Protein AF-A0A956L2P6-F1 (afdb_monomer_lite)

pLDDT: mean 90.48, std 7.28, range [53.97, 98.38]

Secondary structure (DSSP, 8-state):
-EEE--BHHHHHHHHHHT-GGGTT-S--EEE-SSS--BGGG-EEE-GGG-EEESS-----TT-HHHHHHHHHHHHHHT--TTT-S--SHHHH-----EEEEEEEPTTS-EEEEEEEPPPPSS-TTPPPTTSS--HHHHHHHHHHHHHHHHHHHH-

Structure (mmCIF, N/CA/C/O backbone):
data_AF-A0A956L2P6-F1
#
_entry.id   AF-A0A956L2P6-F1
#
loop_
_atom_site.group_PDB
_atom_site.id
_atom_site.type_symbol
_atom_site.label_atom_id
_atom_site.label_alt_id
_atom_site.label_comp_id
_atom_site.label_asym_id
_atom_site.label_entity_id
_atom_site.label_seq_id
_atom_site.pdbx_PDB_ins_code
_atom_site.Cartn_x
_atom_site.Cartn_y
_atom_site.Cartn_z
_atom_site.occupancy
_atom_site.B_iso_or_equiv
_atom_site.auth_seq_id
_atom_site.auth_comp_id
_atom_site.auth_asym_id
_atom_site.auth_atom_id
_atom_site.pdbx_PDB_model_num
ATOM 1 N N . MET A 1 1 ? -20.386 10.335 10.217 1.00 92.81 1 MET A N 1
ATOM 2 C CA . MET A 1 1 ? -19.806 10.471 8.865 1.00 92.81 1 MET A CA 1
ATOM 3 C C . MET A 1 1 ? -20.115 9.220 8.065 1.00 92.81 1 MET A C 1
ATOM 5 O O . MET A 1 1 ? -19.887 8.124 8.558 1.00 92.81 1 MET A O 1
ATOM 9 N N . ALA A 1 2 ? -20.635 9.386 6.850 1.00 97.88 2 ALA A N 1
ATOM 10 C CA . ALA A 1 2 ? -20.902 8.282 5.933 1.00 97.88 2 ALA A CA 1
ATOM 11 C C . ALA A 1 2 ? -19.807 8.220 4.858 1.00 97.88 2 ALA A C 1
ATOM 13 O O . ALA A 1 2 ? -19.556 9.216 4.182 1.00 97.88 2 ALA A O 1
ATOM 14 N N . ILE A 1 3 ? -19.175 7.058 4.698 1.00 98.38 3 ILE A N 1
ATOM 15 C CA . ILE A 1 3 ? -18.174 6.774 3.661 1.00 98.38 3 ILE A CA 1
ATOM 16 C C . ILE A 1 3 ? -18.789 5.772 2.687 1.00 98.38 3 ILE A C 1
ATOM 18 O O . ILE A 1 3 ? -19.240 4.709 3.106 1.00 98.38 3 ILE A O 1
ATOM 22 N N . ILE A 1 4 ? -18.820 6.093 1.394 1.00 97.81 4 ILE A N 1
ATOM 23 C CA . ILE A 1 4 ? -19.395 5.223 0.361 1.00 97.81 4 ILE A CA 1
ATOM 24 C C . ILE A 1 4 ? -18.252 4.535 -0.388 1.00 97.81 4 ILE A C 1
ATOM 26 O O . ILE A 1 4 ? -17.536 5.162 -1.165 1.00 97.81 4 ILE A O 1
ATOM 30 N N . GLY A 1 5 ? -18.098 3.235 -0.148 1.00 97.62 5 GLY A N 1
ATOM 31 C CA . GLY A 1 5 ? -17.052 2.384 -0.704 1.00 97.62 5 GLY A CA 1
ATOM 32 C C . GLY A 1 5 ? -15.966 2.034 0.314 1.00 97.62 5 GLY A C 1
ATOM 33 O O . GLY A 1 5 ? -15.318 2.897 0.893 1.00 97.62 5 GLY A O 1
ATOM 34 N N . GLY A 1 6 ? -15.720 0.738 0.480 1.00 97.31 6 GLY A N 1
ATOM 35 C CA . GLY A 1 6 ? -14.698 0.140 1.341 1.00 97.31 6 GLY A CA 1
ATOM 36 C C . GLY A 1 6 ? -13.419 -0.243 0.595 1.00 97.31 6 GLY A C 1
ATOM 37 O O . GLY A 1 6 ? -12.805 -1.261 0.902 1.00 97.31 6 GLY A O 1
ATOM 38 N N . GLY A 1 7 ? -13.046 0.522 -0.434 1.00 95.94 7 GLY A N 1
ATOM 39 C CA . GLY A 1 7 ? -11.732 0.414 -1.076 1.00 95.94 7 GLY A CA 1
ATOM 40 C C . GLY A 1 7 ? -10.642 1.135 -0.279 1.00 95.94 7 GLY A C 1
ATOM 41 O O . GLY A 1 7 ? -10.941 1.769 0.730 1.00 95.94 7 GLY A O 1
ATOM 42 N N . ALA A 1 8 ? -9.396 1.096 -0.764 1.00 95.06 8 ALA A N 1
ATOM 43 C CA . ALA A 1 8 ? -8.245 1.709 -0.088 1.00 95.06 8 ALA A CA 1
ATOM 44 C C . ALA A 1 8 ? -8.511 3.155 0.370 1.00 95.06 8 ALA A C 1
ATOM 46 O O . ALA A 1 8 ? -8.330 3.461 1.539 1.00 95.06 8 ALA A O 1
ATOM 47 N N . ALA A 1 9 ? -9.046 4.014 -0.506 1.00 96.56 9 ALA A N 1
ATOM 48 C CA . ALA A 1 9 ? -9.358 5.399 -0.149 1.00 96.56 9 ALA A CA 1
ATOM 49 C C . ALA A 1 9 ? -10.379 5.511 1.001 1.00 96.56 9 ALA A C 1
ATOM 51 O O . ALA A 1 9 ? -10.142 6.231 1.965 1.00 96.56 9 ALA A O 1
ATOM 52 N N . GLY A 1 10 ? -11.493 4.776 0.921 1.00 97.62 10 GLY A N 1
ATOM 53 C CA . GLY A 1 10 ? -12.541 4.823 1.942 1.00 97.62 10 GLY A CA 1
ATOM 54 C C . GLY A 1 10 ? -12.087 4.251 3.284 1.00 97.62 10 GLY A C 1
ATOM 55 O O . GLY A 1 10 ? -12.402 4.817 4.327 1.00 97.62 10 GLY A O 1
ATOM 56 N N . LEU A 1 11 ? -11.297 3.175 3.267 1.00 97.44 11 LEU A N 1
ATOM 57 C CA . LEU A 1 11 ? -10.740 2.585 4.484 1.00 97.44 11 LEU A CA 1
ATOM 58 C C . LEU A 1 11 ? -9.643 3.450 5.104 1.00 97.44 11 LEU A C 1
ATOM 60 O O . LEU A 1 11 ? -9.609 3.570 6.321 1.00 97.44 11 LEU A O 1
ATOM 64 N N . THR A 1 12 ? -8.808 4.110 4.299 1.00 97.75 12 THR A N 1
ATOM 65 C CA . THR A 1 12 ? -7.870 5.128 4.788 1.00 97.75 12 THR A CA 1
ATOM 66 C C . THR A 1 12 ? -8.618 6.269 5.474 1.00 97.75 12 THR A C 1
ATOM 68 O O . THR A 1 12 ? -8.261 6.653 6.581 1.00 97.75 12 THR A O 1
ATOM 71 N N . THR A 1 13 ? -9.693 6.789 4.869 1.00 98.12 13 THR A N 1
ATOM 72 C CA . THR A 1 13 ? -10.519 7.824 5.511 1.00 98.12 13 THR A CA 1
ATOM 73 C C . THR A 1 13 ? -11.146 7.328 6.810 1.00 98.12 13 THR A C 1
ATOM 75 O O . THR A 1 13 ? -11.132 8.058 7.797 1.00 98.12 13 THR A O 1
ATOM 78 N N . ALA A 1 14 ? -11.677 6.102 6.829 1.00 97.69 14 ALA A N 1
ATOM 79 C CA . ALA A 1 14 ? -12.238 5.521 8.042 1.00 97.69 14 ALA A CA 1
ATOM 80 C C . ALA A 1 14 ? -11.177 5.433 9.145 1.00 97.69 14 ALA A C 1
ATOM 82 O O . ALA A 1 14 ? -11.415 5.961 10.224 1.00 97.69 14 ALA A O 1
ATOM 83 N N . LEU A 1 15 ? -10.004 4.866 8.837 1.00 97.00 15 LEU A N 1
ATOM 84 C CA . LEU A 1 15 ? -8.884 4.719 9.766 1.00 97.00 15 LEU A CA 1
ATOM 85 C C . LEU A 1 15 ? -8.473 6.066 10.375 1.00 97.00 15 LEU A C 1
ATOM 87 O O . LEU A 1 15 ? -8.397 6.181 11.595 1.00 97.00 15 LEU A O 1
ATOM 91 N N . GLU A 1 16 ? -8.279 7.092 9.539 1.00 97.44 16 GLU A N 1
ATOM 92 C CA . GLU A 1 16 ? -7.878 8.429 9.992 1.00 97.44 16 GLU A CA 1
ATOM 93 C C . GLU A 1 16 ? -8.946 9.114 10.858 1.00 97.44 16 GLU A C 1
ATOM 95 O O . GLU A 1 16 ? -8.621 9.762 11.848 1.00 97.44 16 GLU A O 1
ATOM 100 N N . LEU A 1 17 ? -10.233 8.949 10.539 1.00 97.81 17 LEU A N 1
ATOM 101 C CA . LEU A 1 17 ? -11.326 9.521 11.335 1.00 97.81 17 LEU A CA 1
ATOM 102 C C . LEU A 1 17 ? -11.574 8.774 12.650 1.00 97.81 17 LEU A C 1
ATOM 104 O O . LEU A 1 17 ? -12.198 9.330 13.555 1.00 97.81 17 LEU A O 1
ATOM 108 N N . THR A 1 18 ? -11.099 7.532 12.759 1.00 96.75 18 THR A N 1
ATOM 109 C CA . THR A 1 18 ? -11.211 6.708 13.970 1.00 96.75 18 THR A CA 1
ATOM 110 C C . THR A 1 18 ? -9.954 6.722 14.836 1.00 96.75 18 THR A C 1
ATOM 112 O O . THR A 1 18 ? -9.891 5.982 15.816 1.00 96.75 18 THR A O 1
ATOM 115 N N . ARG A 1 19 ? -8.960 7.556 14.510 1.00 96.69 19 ARG A N 1
ATOM 116 C CA . ARG A 1 19 ? -7.717 7.680 15.281 1.00 96.69 19 ARG A CA 1
ATOM 117 C C . ARG A 1 19 ? -8.004 7.988 16.765 1.00 96.69 19 ARG A C 1
ATOM 119 O O . ARG A 1 19 ? -8.835 8.863 17.044 1.00 96.69 19 ARG A O 1
ATOM 126 N N . PRO A 1 20 ? -7.334 7.323 17.730 1.00 94.94 20 PRO A N 1
ATOM 127 C CA . PRO A 1 20 ? -7.567 7.535 19.163 1.00 94.94 20 PRO A CA 1
ATOM 128 C C . PRO A 1 20 ? -7.440 9.000 19.609 1.00 94.94 20 PRO A C 1
ATOM 130 O O . PRO A 1 20 ? -8.160 9.447 20.505 1.00 94.94 20 PRO A O 1
ATOM 133 N N . GLU A 1 21 ? -6.575 9.775 18.951 1.00 96.38 21 GLU A N 1
ATOM 134 C CA . GLU A 1 21 ? -6.342 11.203 19.197 1.00 96.38 21 GLU A CA 1
ATOM 135 C C . GLU A 1 21 ? -7.608 12.045 18.995 1.00 96.38 21 GLU A C 1
ATOM 137 O O . GLU A 1 21 ? -7.779 13.074 19.653 1.00 96.38 21 GLU A O 1
ATOM 142 N N . LEU A 1 22 ? -8.519 11.589 18.129 1.00 96.88 22 LEU A N 1
ATOM 143 C CA . LEU A 1 22 ? -9.803 12.233 17.860 1.00 96.88 22 LEU A CA 1
ATOM 144 C C . LEU A 1 22 ? -10.861 11.907 18.919 1.00 96.88 22 LEU A C 1
ATOM 146 O O . LEU A 1 22 ? -11.938 12.494 18.896 1.00 96.88 22 LEU A O 1
ATOM 150 N N . ARG A 1 23 ? -10.580 10.995 19.863 1.00 96.19 23 ARG A N 1
ATOM 151 C CA . ARG A 1 23 ? -11.436 10.679 21.024 1.00 96.19 23 ARG A CA 1
ATOM 152 C C . ARG A 1 23 ? -12.900 10.401 20.659 1.00 96.19 23 ARG A C 1
ATOM 154 O O . ARG A 1 23 ? -13.811 10.839 21.358 1.00 96.19 23 ARG A O 1
ATOM 161 N N . GLY A 1 24 ? -13.127 9.703 19.546 1.00 95.12 24 GLY A N 1
ATOM 162 C CA . GLY A 1 24 ? -14.477 9.382 19.074 1.00 95.12 24 GLY A CA 1
ATOM 163 C C . GLY A 1 24 ? -15.288 10.596 18.607 1.00 95.12 24 GLY A C 1
ATOM 164 O O . GLY A 1 24 ? -16.513 10.539 18.613 1.00 95.12 24 GLY A O 1
ATOM 165 N N . GLN A 1 25 ? -14.634 11.690 18.194 1.00 97.56 25 GLN A N 1
ATOM 166 C CA . GLN A 1 25 ? -15.291 12.888 17.649 1.00 97.56 25 GLN A CA 1
ATOM 167 C C . GLN A 1 25 ? -16.222 12.575 16.467 1.00 97.56 25 GLN A C 1
ATOM 169 O O . GLN A 1 25 ? -17.199 13.291 16.239 1.00 97.56 25 GLN A O 1
ATOM 174 N N . TYR A 1 26 ? -15.924 11.514 15.717 1.00 97.38 26 TYR A N 1
ATOM 175 C CA . TYR A 1 26 ? -16.702 11.084 14.568 1.00 97.38 26 TYR A CA 1
ATOM 176 C C . TYR A 1 26 ? -17.261 9.682 14.797 1.00 97.38 26 TYR A C 1
ATOM 178 O O . TYR A 1 26 ? -16.518 8.723 14.982 1.00 97.38 26 TYR A O 1
ATOM 186 N N . GLU A 1 27 ? -18.579 9.543 14.690 1.00 97.75 27 GLU A N 1
ATOM 187 C CA . GLU A 1 27 ? -19.201 8.250 14.418 1.00 97.75 27 GLU A CA 1
ATOM 188 C C . GLU A 1 27 ? -19.010 7.939 12.927 1.00 97.75 27 GLU A C 1
ATOM 190 O O . GLU A 1 27 ? -19.450 8.718 12.077 1.00 97.75 27 GLU A O 1
ATOM 195 N N . VAL A 1 28 ? -18.316 6.854 12.582 1.00 98.06 28 VAL A N 1
ATOM 196 C CA . VAL A 1 28 ? -17.966 6.518 11.192 1.00 98.06 28 VAL A CA 1
ATOM 197 C C . VAL A 1 28 ? -18.751 5.295 10.729 1.00 98.06 28 VAL A C 1
ATOM 199 O O . VAL A 1 28 ? -18.709 4.242 11.357 1.00 98.06 28 VAL A O 1
ATOM 202 N N . THR A 1 29 ? -19.430 5.413 9.588 1.00 98.31 29 THR A N 1
ATOM 203 C CA . THR A 1 29 ? -20.126 4.298 8.932 1.00 98.31 29 THR A CA 1
ATOM 204 C C . THR A 1 29 ? -19.613 4.135 7.505 1.00 98.31 29 THR A C 1
ATOM 206 O O . THR A 1 29 ? -19.666 5.079 6.714 1.00 98.31 29 THR A O 1
ATOM 209 N N . VAL A 1 30 ? -19.142 2.932 7.161 1.00 98.00 30 VAL A N 1
ATOM 210 C CA . VAL A 1 30 ? -18.693 2.578 5.806 1.00 98.00 30 VAL A CA 1
ATOM 211 C C . VAL A 1 30 ? -19.775 1.763 5.103 1.00 98.00 30 VAL A C 1
ATOM 213 O O . VAL A 1 30 ? -20.118 0.663 5.528 1.00 98.00 30 VAL A O 1
ATOM 216 N N . TYR A 1 31 ? -20.284 2.288 3.994 1.00 97.81 31 TYR A N 1
ATOM 217 C CA . TYR A 1 31 ? -21.231 1.615 3.114 1.00 97.81 31 TYR A CA 1
ATOM 218 C C . TYR A 1 31 ? -20.467 0.934 1.980 1.00 97.81 31 TYR A C 1
ATOM 220 O O . TYR A 1 31 ? -19.971 1.595 1.069 1.00 97.81 31 TYR A O 1
ATOM 228 N N . GLN A 1 32 ? -20.364 -0.392 2.029 1.00 97.25 32 GLN A N 1
ATOM 229 C CA . GLN A 1 32 ? -19.737 -1.212 0.992 1.00 97.25 32 GLN A CA 1
ATOM 230 C C . GLN A 1 32 ? -20.810 -1.977 0.212 1.00 97.25 32 GLN A C 1
ATOM 232 O O . GLN A 1 32 ? -21.723 -2.553 0.798 1.00 97.25 32 GLN A O 1
ATOM 237 N N . LEU A 1 33 ? -20.675 -2.026 -1.116 1.00 94.62 33 LEU A N 1
ATOM 238 C CA . LEU A 1 33 ? -21.492 -2.919 -1.930 1.00 94.62 33 LEU A CA 1
ATOM 239 C C . LEU A 1 33 ? -20.975 -4.359 -1.790 1.00 94.62 33 LEU A C 1
ATOM 241 O O . LEU A 1 33 ? -19.831 -4.655 -2.140 1.00 94.62 33 LEU A O 1
ATOM 245 N N . GLY A 1 34 ? -21.830 -5.256 -1.306 1.00 92.06 34 GLY A N 1
ATOM 246 C CA . GLY A 1 34 ? -21.470 -6.650 -1.059 1.00 92.06 34 GLY A CA 1
ATOM 247 C C . GLY A 1 34 ? -20.714 -6.853 0.257 1.00 92.06 34 GLY A C 1
ATOM 248 O O . GLY A 1 34 ? -20.586 -5.954 1.079 1.00 92.06 34 GLY A O 1
ATOM 249 N N . TRP A 1 35 ? -20.236 -8.076 0.466 1.00 92.56 35 TRP A N 1
ATOM 250 C CA . TRP A 1 35 ? -19.725 -8.530 1.764 1.00 92.56 35 TRP A CA 1
ATOM 251 C C . TRP A 1 35 ? -18.214 -8.330 1.961 1.00 92.56 35 TRP A C 1
ATOM 253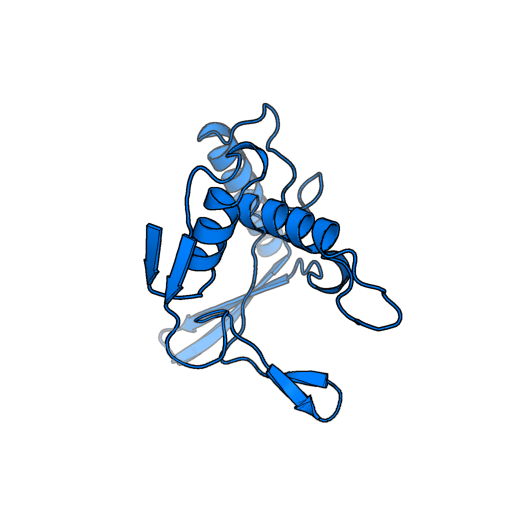 O O . TRP A 1 35 ? -17.709 -8.542 3.060 1.00 92.56 35 TRP A O 1
ATOM 263 N N . ARG A 1 36 ? -17.473 -7.959 0.908 1.00 92.56 36 ARG A N 1
ATOM 264 C CA . ARG A 1 36 ? -16.004 -7.909 0.910 1.00 92.56 36 ARG A CA 1
ATOM 265 C C . ARG A 1 36 ? -15.492 -6.477 0.740 1.00 92.56 36 ARG A C 1
ATOM 267 O O . ARG A 1 36 ? -15.908 -5.768 -0.174 1.00 92.56 36 ARG A O 1
ATOM 274 N N . LEU A 1 37 ? -14.560 -6.086 1.607 1.00 95.69 37 LEU A N 1
ATOM 275 C CA . LEU A 1 37 ? -13.797 -4.836 1.526 1.00 95.69 37 LEU A CA 1
ATOM 276 C C . LEU A 1 37 ? -12.584 -4.972 0.585 1.00 95.69 37 LEU A C 1
ATOM 278 O O . LEU A 1 37 ? -12.227 -6.069 0.163 1.00 95.69 37 LEU A O 1
ATOM 282 N N . GLY A 1 38 ? -11.928 -3.856 0.270 1.00 93.31 38 GLY A N 1
ATOM 283 C CA . GLY A 1 38 ? -10.690 -3.799 -0.520 1.00 93.31 38 GLY A CA 1
ATOM 284 C C . GLY A 1 38 ? -10.853 -3.161 -1.901 1.00 93.31 38 GLY A C 1
ATOM 285 O O . GLY A 1 38 ? -9.879 -2.689 -2.489 1.00 93.31 38 GLY A O 1
ATOM 286 N N . GLY A 1 39 ? -12.085 -3.047 -2.411 1.00 93.12 39 GLY A N 1
ATOM 287 C CA . GLY A 1 39 ? -12.352 -2.443 -3.720 1.00 93.12 39 GLY A CA 1
ATOM 288 C C . GLY A 1 39 ? -11.571 -3.146 -4.836 1.00 93.12 39 GLY A C 1
ATOM 289 O O . GLY A 1 39 ? -11.611 -4.367 -4.940 1.00 93.12 39 GLY A O 1
ATOM 290 N N . LYS A 1 40 ? -10.835 -2.385 -5.659 1.00 91.69 40 LYS A N 1
ATOM 291 C CA . LYS A 1 40 ? -10.013 -2.947 -6.751 1.00 91.69 40 LYS A CA 1
ATOM 292 C C . LYS A 1 40 ? -8.852 -3.822 -6.263 1.00 91.69 40 LYS A C 1
ATOM 294 O O . LYS A 1 40 ? -8.450 -4.715 -6.995 1.00 91.69 40 LYS A O 1
ATOM 299 N N . GLY A 1 41 ? -8.369 -3.595 -5.040 1.00 90.38 41 GLY A N 1
ATOM 300 C CA . GLY A 1 41 ? -7.299 -4.381 -4.419 1.00 90.38 41 GLY A CA 1
ATOM 301 C C . GLY A 1 41 ? -7.798 -5.578 -3.607 1.00 90.38 41 GLY A C 1
ATOM 302 O O . GLY A 1 41 ? -7.029 -6.158 -2.849 1.00 90.38 41 GLY A O 1
ATOM 303 N N . ALA A 1 42 ? -9.087 -5.923 -3.689 1.00 92.31 42 ALA A N 1
ATOM 304 C CA . ALA A 1 42 ? -9.613 -7.081 -2.980 1.00 92.31 42 ALA A CA 1
ATOM 305 C C . ALA A 1 42 ? -9.061 -8.380 -3.586 1.00 92.31 42 ALA A C 1
ATOM 307 O O . ALA A 1 42 ? -9.217 -8.635 -4.781 1.00 92.31 42 ALA A O 1
ATOM 308 N N . SER A 1 43 ? -8.487 -9.229 -2.736 1.00 90.88 43 SER A N 1
ATOM 309 C CA . SER A 1 43 ? -8.021 -10.568 -3.092 1.00 90.88 43 SER A CA 1
ATOM 310 C C . SER A 1 43 ? -8.720 -11.644 -2.254 1.00 90.88 43 SER A C 1
ATOM 312 O O . SER A 1 43 ? -9.323 -11.374 -1.211 1.00 90.88 43 SER A O 1
ATOM 314 N N . GLY A 1 44 ? -8.722 -12.872 -2.762 1.00 90.25 44 GLY A N 1
ATOM 315 C CA . GLY A 1 44 ? -9.167 -14.082 -2.078 1.00 90.25 44 GLY A CA 1
ATOM 316 C C . GLY A 1 44 ? -8.034 -15.097 -1.946 1.00 90.25 44 GLY A C 1
ATOM 317 O O . GLY A 1 44 ? -6.904 -14.844 -2.367 1.00 90.25 44 GLY A O 1
ATOM 318 N N . ARG A 1 45 ? -8.349 -16.258 -1.367 1.00 91.25 45 ARG A N 1
ATOM 319 C CA . ARG A 1 45 ? -7.451 -17.414 -1.329 1.00 91.25 45 ARG A CA 1
ATOM 320 C C . ARG A 1 45 ? -8.176 -18.655 -1.831 1.00 91.25 45 ARG A C 1
ATOM 322 O O . ARG A 1 45 ? -9.282 -18.937 -1.372 1.00 91.25 45 ARG A O 1
ATOM 329 N N . GLY A 1 46 ? -7.548 -19.350 -2.773 1.00 92.50 46 GLY A N 1
ATOM 330 C CA . GLY A 1 46 ? -8.010 -20.619 -3.326 1.00 92.50 46 GLY A CA 1
ATOM 331 C C . GLY A 1 46 ? -7.362 -21.825 -2.642 1.00 92.50 46 GLY A C 1
ATOM 332 O O . GLY A 1 46 ? -6.884 -21.750 -1.509 1.00 92.50 46 GLY A O 1
ATOM 333 N N . VAL A 1 47 ? -7.320 -22.956 -3.353 1.00 94.31 47 VAL A N 1
ATOM 334 C CA . VAL A 1 47 ? -6.650 -24.184 -2.889 1.00 94.31 47 VAL A CA 1
ATOM 335 C C . VAL A 1 47 ? -5.176 -23.898 -2.573 1.00 94.31 47 VAL A C 1
ATOM 337 O O . VAL A 1 47 ? -4.498 -23.210 -3.337 1.00 94.31 47 VAL A O 1
ATOM 340 N N . ALA A 1 48 ? -4.691 -24.445 -1.453 1.00 90.25 48 ALA A N 1
ATOM 341 C CA . ALA A 1 48 ? -3.323 -24.255 -0.956 1.00 90.25 48 ALA A CA 1
ATOM 342 C C . ALA A 1 48 ? -2.937 -22.777 -0.723 1.00 90.25 48 ALA A C 1
ATOM 344 O O . ALA A 1 48 ? -1.805 -22.379 -0.983 1.00 90.25 48 ALA A O 1
ATOM 345 N N . ASP A 1 49 ? -3.889 -21.955 -0.266 1.00 86.50 49 ASP A N 1
ATOM 346 C CA . ASP A 1 49 ? -3.707 -20.535 0.075 1.00 86.50 49 ASP A CA 1
ATOM 347 C C . ASP A 1 49 ? -3.238 -19.626 -1.070 1.00 86.50 49 ASP A C 1
ATOM 349 O O . ASP A 1 49 ? -2.825 -18.481 -0.833 1.00 86.50 49 ASP A O 1
ATOM 353 N N . ARG A 1 50 ? -3.353 -20.092 -2.321 1.00 89.62 50 ARG A N 1
ATOM 354 C CA . ARG A 1 50 ? -3.010 -19.305 -3.509 1.00 89.62 50 ARG A CA 1
ATOM 355 C C . ARG A 1 50 ? -3.836 -18.022 -3.547 1.00 89.62 50 ARG A C 1
ATOM 357 O O . ARG A 1 50 ? -5.062 -18.079 -3.496 1.00 89.62 50 ARG A O 1
ATOM 364 N N . ILE A 1 51 ? -3.161 -16.882 -3.683 1.00 89.31 51 ILE A N 1
ATOM 365 C CA . ILE A 1 51 ? -3.815 -15.577 -3.817 1.00 89.31 51 ILE A CA 1
ATOM 366 C C . ILE A 1 51 ? -4.582 -15.530 -5.142 1.00 89.31 51 ILE A C 1
ATOM 368 O O . ILE A 1 51 ? -4.039 -15.838 -6.204 1.00 89.31 51 ILE A O 1
ATOM 372 N N . GLU A 1 52 ? -5.848 -15.135 -5.062 1.00 92.50 52 GLU A N 1
ATOM 373 C CA . GLU A 1 52 ? -6.722 -14.907 -6.208 1.00 92.50 52 GLU A CA 1
ATOM 374 C C . GLU A 1 52 ? -7.082 -13.425 -6.261 1.00 92.50 52 GLU A C 1
ATOM 376 O O . GLU A 1 52 ? -7.797 -12.916 -5.397 1.00 92.50 52 GLU A O 1
ATOM 381 N N . GLU A 1 53 ? -6.574 -12.717 -7.263 1.00 90.62 53 GLU A N 1
ATOM 382 C CA . GLU A 1 53 ? -6.804 -11.286 -7.448 1.00 90.62 53 GLU A CA 1
ATOM 383 C C . GLU A 1 53 ? -7.220 -10.975 -8.888 1.00 90.62 53 GLU A C 1
ATOM 385 O O . GLU A 1 53 ? -6.941 -11.734 -9.815 1.00 90.62 53 GLU A O 1
ATOM 390 N N . HIS A 1 54 ? -7.920 -9.855 -9.075 1.00 87.19 54 HIS A N 1
ATOM 391 C CA . HIS A 1 54 ? -8.385 -9.427 -10.398 1.00 87.19 54 HIS A CA 1
ATOM 392 C C . HIS A 1 54 ? -7.239 -8.948 -11.305 1.00 87.19 54 HIS A C 1
ATOM 394 O O . HIS A 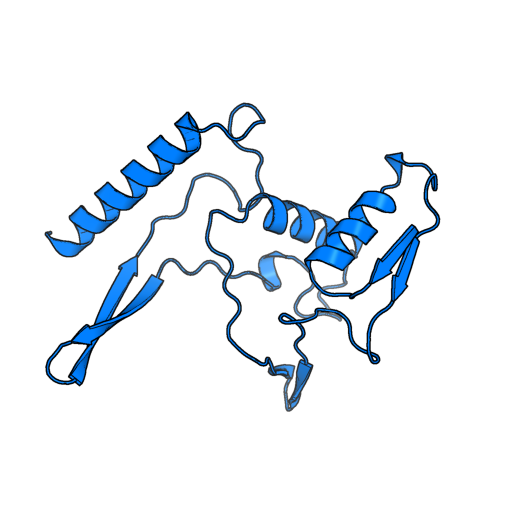1 54 ? -7.358 -8.964 -12.527 1.00 87.19 54 HIS A O 1
ATOM 400 N N . GLY A 1 55 ? -6.130 -8.515 -10.713 1.00 83.88 55 GLY A N 1
ATOM 401 C CA . GLY A 1 55 ? -4.955 -8.052 -11.428 1.00 83.88 55 GLY A CA 1
ATOM 402 C C . GLY A 1 55 ? -3.834 -7.712 -10.460 1.00 83.88 55 GLY A C 1
ATOM 403 O O . GLY A 1 55 ? -4.074 -7.538 -9.266 1.00 83.88 55 GLY A O 1
ATOM 404 N N . LEU A 1 56 ? -2.626 -7.610 -11.003 1.00 85.19 56 LEU A N 1
ATOM 405 C CA . LEU A 1 56 ? -1.416 -7.327 -10.247 1.00 85.19 56 LEU A CA 1
ATOM 406 C C . LEU A 1 56 ? -1.476 -5.927 -9.615 1.00 85.19 56 LEU A C 1
ATOM 408 O O . LEU A 1 56 ? -1.660 -4.932 -10.320 1.00 85.19 56 LEU A O 1
ATOM 412 N N . HIS A 1 57 ? -1.259 -5.844 -8.302 1.00 85.31 57 HIS A N 1
ATOM 413 C CA . HIS A 1 57 ? -1.112 -4.579 -7.581 1.00 85.31 57 HIS A CA 1
ATOM 414 C C . HIS A 1 57 ? 0.323 -4.427 -7.072 1.00 85.31 57 HIS A C 1
ATOM 416 O O . HIS A 1 57 ? 0.739 -5.117 -6.147 1.00 85.31 57 HIS A O 1
ATOM 422 N N . LEU A 1 58 ? 1.076 -3.499 -7.665 1.00 87.94 58 LEU A N 1
ATOM 423 C CA . LEU A 1 58 ? 2.452 -3.199 -7.267 1.00 87.94 58 LEU A CA 1
ATOM 424 C C . LEU A 1 58 ? 2.519 -1.872 -6.520 1.00 87.94 58 LEU A C 1
ATOM 426 O O . LEU A 1 58 ? 1.966 -0.866 -6.969 1.00 87.94 58 LEU A O 1
ATOM 430 N N . TRP A 1 59 ? 3.238 -1.858 -5.401 1.00 89.94 59 TRP A N 1
ATOM 431 C CA . TRP A 1 59 ? 3.593 -0.626 -4.706 1.00 89.94 59 TRP A CA 1
ATOM 432 C C . TRP A 1 59 ? 5.009 -0.235 -5.091 1.00 89.94 59 TRP A C 1
ATOM 434 O O . TRP A 1 59 ? 5.976 -0.913 -4.756 1.00 89.94 59 TRP A O 1
ATOM 444 N N . LEU A 1 60 ? 5.124 0.875 -5.810 1.00 86.88 60 LEU A N 1
ATOM 445 C CA . LEU A 1 60 ? 6.418 1.445 -6.158 1.00 86.88 60 LEU A CA 1
ATOM 446 C C . LEU A 1 60 ? 7.013 2.204 -4.962 1.00 86.88 60 LEU A C 1
ATOM 448 O O . LEU A 1 60 ? 6.307 2.629 -4.048 1.00 86.88 60 LEU A O 1
ATOM 452 N N . GLY A 1 61 ? 8.326 2.432 -4.984 1.00 81.12 61 GLY A N 1
ATOM 453 C CA . GLY A 1 61 ? 9.071 3.044 -3.873 1.00 81.12 61 GLY A CA 1
ATOM 454 C C . GLY A 1 61 ? 8.760 4.518 -3.562 1.00 81.12 61 GLY A C 1
ATOM 455 O O . GLY A 1 61 ? 9.577 5.173 -2.928 1.00 81.12 61 GLY A O 1
ATOM 456 N N . PHE A 1 62 ? 7.640 5.065 -4.042 1.00 81.94 62 PHE A N 1
ATOM 457 C CA . PHE A 1 62 ? 7.161 6.418 -3.734 1.00 81.94 62 PHE A CA 1
ATOM 458 C C . PHE A 1 62 ? 5.854 6.436 -2.921 1.00 81.9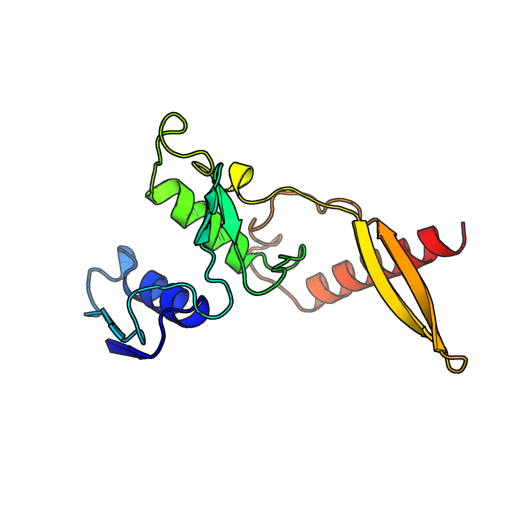4 62 PHE A C 1
ATOM 460 O O . PHE A 1 62 ? 5.371 7.512 -2.575 1.00 81.94 62 PHE A O 1
ATOM 467 N N . TYR A 1 63 ? 5.264 5.277 -2.608 1.00 89.81 63 TYR A N 1
ATOM 468 C CA . TYR A 1 63 ? 4.031 5.168 -1.816 1.00 89.81 63 TYR A CA 1
ATOM 469 C C . TYR A 1 63 ? 4.292 5.271 -0.301 1.00 89.81 63 TYR A C 1
ATOM 471 O O . TYR A 1 63 ? 3.715 4.518 0.481 1.00 89.81 63 TYR A O 1
ATOM 479 N N . ASP A 1 64 ? 5.151 6.204 0.126 1.00 88.94 64 ASP A N 1
ATOM 480 C CA . ASP A 1 64 ? 5.629 6.315 1.513 1.00 88.94 64 ASP A CA 1
ATOM 481 C C . ASP A 1 64 ? 4.460 6.346 2.522 1.00 88.94 64 ASP A C 1
ATOM 483 O O . ASP A 1 64 ? 4.410 5.535 3.441 1.00 88.94 64 ASP A O 1
ATOM 487 N N . ASN A 1 65 ? 3.434 7.171 2.287 1.00 91.06 65 ASN A N 1
ATOM 488 C CA . ASN A 1 65 ? 2.261 7.246 3.173 1.00 91.06 65 ASN A CA 1
ATOM 489 C C . ASN A 1 65 ? 1.498 5.916 3.290 1.00 91.06 65 ASN A C 1
ATOM 491 O O . ASN A 1 65 ? 0.985 5.584 4.356 1.00 91.06 65 ASN A O 1
ATOM 495 N N . ALA A 1 66 ? 1.403 5.157 2.196 1.00 93.88 66 ALA A N 1
ATOM 496 C CA . ALA A 1 66 ? 0.686 3.889 2.200 1.00 93.88 66 ALA A CA 1
ATOM 497 C C . ALA A 1 66 ? 1.487 2.821 2.959 1.00 93.88 66 ALA A C 1
ATOM 499 O O . ALA A 1 66 ? 0.913 2.064 3.737 1.00 93.88 66 ALA A O 1
ATOM 500 N N . PHE A 1 67 ? 2.814 2.790 2.788 1.00 94.69 67 PHE A N 1
ATOM 501 C CA . PHE A 1 67 ? 3.688 1.904 3.560 1.00 94.69 67 PHE A CA 1
ATOM 502 C C . PHE A 1 67 ? 3.672 2.241 5.050 1.00 94.69 67 PHE A C 1
ATOM 504 O O . PHE A 1 67 ? 3.550 1.325 5.859 1.00 94.69 67 PHE A O 1
ATOM 511 N N . ALA A 1 68 ? 3.727 3.527 5.411 1.00 94.06 68 ALA A N 1
ATOM 512 C CA . ALA A 1 68 ? 3.620 3.973 6.800 1.00 94.06 68 ALA A CA 1
ATOM 513 C C . ALA A 1 68 ? 2.310 3.482 7.436 1.00 94.06 68 ALA A C 1
ATOM 515 O O . ALA A 1 68 ? 2.332 2.789 8.450 1.00 94.06 68 ALA A O 1
ATOM 516 N N . MET A 1 69 ? 1.181 3.718 6.760 1.00 95.56 69 MET A N 1
ATOM 517 C CA . MET A 1 69 ? -0.131 3.245 7.201 1.00 95.56 69 MET A CA 1
ATOM 518 C C . MET A 1 69 ? -0.191 1.721 7.348 1.00 95.56 69 MET A C 1
ATOM 520 O O . MET A 1 69 ? -0.701 1.221 8.344 1.00 95.56 69 MET A O 1
ATOM 524 N N . MET A 1 70 ? 0.326 0.957 6.382 1.00 95.62 70 MET A N 1
ATOM 525 C CA . MET A 1 70 ? 0.302 -0.505 6.482 1.00 95.62 70 MET A CA 1
ATOM 526 C C . MET A 1 70 ? 1.163 -1.015 7.632 1.00 95.62 70 MET A C 1
ATOM 528 O O . MET A 1 70 ? 0.760 -1.967 8.293 1.00 95.62 70 MET A O 1
ATOM 532 N N . ARG A 1 71 ? 2.321 -0.395 7.892 1.00 95.50 71 ARG A N 1
ATOM 533 C CA . ARG A 1 71 ? 3.173 -0.734 9.041 1.00 95.50 71 ARG A CA 1
ATOM 534 C C . ARG A 1 71 ? 2.402 -0.571 10.348 1.00 95.50 71 ARG A C 1
ATOM 536 O O . ARG A 1 71 ? 2.358 -1.524 11.119 1.00 95.50 71 ARG A O 1
ATOM 543 N N . GLU A 1 72 ? 1.736 0.569 10.528 1.00 95.69 72 GLU A N 1
ATOM 544 C CA . GLU A 1 72 ? 0.885 0.840 11.695 1.00 95.69 72 GLU A CA 1
ATOM 545 C C . GLU A 1 72 ? -0.261 -0.175 11.814 1.00 95.69 72 GLU A C 1
ATOM 547 O O . GLU A 1 72 ? -0.457 -0.758 12.875 1.00 95.69 72 GLU A O 1
ATOM 552 N N . VAL A 1 73 ? -0.975 -0.456 10.717 1.00 96.06 73 VAL A N 1
ATOM 553 C CA . VAL A 1 73 ? -2.082 -1.428 10.710 1.00 96.06 73 VAL A CA 1
ATOM 554 C C . VAL A 1 73 ? -1.606 -2.828 11.105 1.00 96.06 73 VAL A C 1
ATOM 556 O O . VAL A 1 73 ? -2.269 -3.505 11.886 1.00 96.06 73 VAL A O 1
ATOM 559 N N . TYR A 1 74 ? -0.469 -3.293 10.579 1.00 96.94 74 TYR A N 1
ATOM 560 C CA . TYR A 1 74 ? 0.078 -4.604 10.945 1.00 96.94 74 TYR A CA 1
ATOM 561 C C . TYR A 1 74 ? 0.559 -4.652 12.400 1.00 96.94 74 TYR A C 1
ATOM 563 O O . TYR A 1 74 ? 0.377 -5.679 13.054 1.00 96.94 74 TYR A O 1
ATOM 571 N N . GLU A 1 75 ? 1.151 -3.564 12.897 1.00 95.75 75 GLU A N 1
ATOM 572 C CA . GLU A 1 75 ? 1.579 -3.440 14.292 1.00 95.75 75 GLU A CA 1
ATOM 573 C C . GLU A 1 75 ? 0.381 -3.483 15.249 1.00 95.75 75 GLU A C 1
ATOM 575 O O . GLU A 1 75 ? 0.373 -4.297 16.172 1.00 95.75 75 GLU A O 1
ATOM 580 N N . GLU A 1 76 ? -0.666 -2.697 14.982 1.00 96.06 76 GLU A N 1
ATOM 581 C CA . GLU A 1 76 ? -1.889 -2.666 15.792 1.00 96.06 76 GLU A CA 1
ATOM 582 C C . GLU A 1 76 ? -2.622 -4.016 15.790 1.00 96.06 76 GLU A C 1
ATOM 584 O O . GLU A 1 76 ? -3.123 -4.461 16.822 1.00 96.06 76 GLU A O 1
ATOM 589 N N . LEU A 1 77 ? -2.655 -4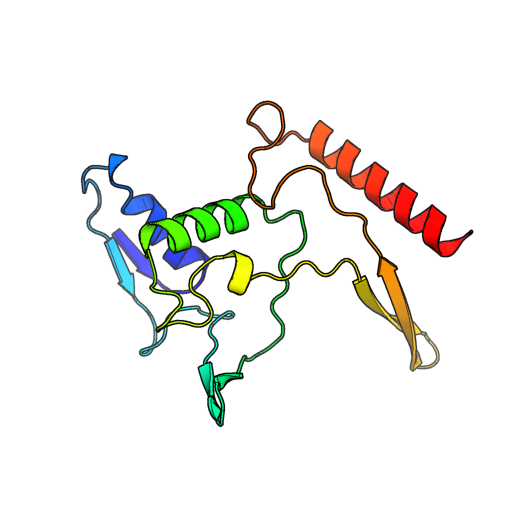.709 14.646 1.00 96.12 77 LEU A N 1
ATOM 590 C CA . LEU A 1 77 ? -3.295 -6.021 14.541 1.00 96.12 77 LEU A CA 1
ATOM 591 C C . LEU A 1 77 ? -2.583 -7.117 15.346 1.00 96.12 77 LEU A C 1
ATOM 593 O O . LEU A 1 77 ? -3.229 -8.115 15.670 1.00 96.12 77 LEU A O 1
ATOM 597 N N . GLY A 1 78 ? -1.278 -6.980 15.617 1.00 96.44 78 GLY A N 1
ATOM 598 C CA . GLY A 1 78 ? -0.518 -7.888 16.487 1.00 96.44 78 GLY A CA 1
ATOM 599 C C . GLY A 1 78 ? -0.681 -9.381 16.164 1.00 96.44 78 GLY A C 1
ATOM 600 O O . GLY A 1 78 ? -0.822 -10.200 17.073 1.00 96.44 78 GLY A O 1
ATOM 601 N N . ARG A 1 79 ? -0.739 -9.748 14.876 1.00 95.88 79 ARG A N 1
ATOM 602 C CA . ARG A 1 79 ? -1.085 -11.113 14.434 1.00 95.88 79 ARG A CA 1
ATOM 603 C C . ARG A 1 79 ? -0.044 -12.142 14.884 1.00 95.88 79 ARG A C 1
ATOM 605 O O . ARG A 1 79 ? 1.153 -11.910 14.753 1.00 95.88 79 ARG A O 1
ATOM 612 N N . ASP A 1 80 ? -0.500 -13.316 15.332 1.00 96.00 80 ASP A N 1
ATOM 613 C CA . ASP A 1 80 ? 0.383 -14.444 15.664 1.00 96.00 80 ASP A CA 1
ATOM 614 C C . ASP A 1 80 ? 0.949 -15.079 14.373 1.00 96.00 80 ASP A C 1
ATOM 616 O O . ASP A 1 80 ? 0.172 -15.613 13.570 1.00 96.00 80 ASP A O 1
ATOM 620 N N . PRO A 1 81 ? 2.282 -15.095 14.168 1.00 94.38 81 PRO A N 1
ATOM 621 C CA . PRO A 1 81 ? 2.909 -15.726 13.003 1.00 94.38 81 PRO A CA 1
ATOM 622 C C . PRO A 1 81 ? 2.599 -17.218 12.854 1.00 94.38 81 PRO A C 1
ATOM 624 O O . PRO A 1 81 ? 2.702 -17.765 11.759 1.00 94.38 81 PRO A O 1
ATOM 627 N N . ARG A 1 82 ? 2.195 -17.897 13.936 1.00 94.06 82 ARG A N 1
ATOM 628 C CA . ARG A 1 82 ? 1.812 -19.316 13.901 1.00 94.06 82 ARG A CA 1
ATOM 629 C C . ARG A 1 82 ? 0.431 -19.550 13.294 1.00 94.06 82 ARG A C 1
ATOM 631 O O . ARG A 1 82 ? 0.141 -20.675 12.900 1.00 94.06 82 ARG A O 1
ATOM 638 N N . SER A 1 83 ? -0.428 -18.530 13.258 1.00 92.19 83 SER A N 1
ATOM 639 C CA . SER A 1 83 ? -1.798 -18.632 12.739 1.00 92.19 83 SER A CA 1
ATOM 640 C C . SER A 1 83 ? -2.032 -17.816 11.466 1.00 92.19 83 SER A C 1
ATOM 642 O O . SER A 1 83 ? -3.020 -18.052 10.772 1.00 92.19 83 SER A O 1
ATOM 644 N N . CYS A 1 84 ? -1.137 -16.884 11.122 1.00 90.62 84 CYS A N 1
ATOM 645 C CA . CYS A 1 84 ? -1.244 -16.064 9.919 1.00 90.62 84 CYS A CA 1
ATOM 646 C C . CYS A 1 84 ? 0.108 -15.929 9.206 1.00 90.62 84 CYS A C 1
ATOM 648 O O . CYS A 1 84 ? 1.043 -15.358 9.754 1.00 90.62 84 CYS A O 1
ATOM 650 N N . HIS A 1 85 ? 0.192 -16.381 7.949 1.00 87.94 85 HIS A N 1
ATOM 651 C CA . HIS A 1 85 ? 1.427 -16.296 7.149 1.00 87.94 85 HIS A CA 1
ATOM 652 C C . HIS A 1 85 ? 1.836 -14.860 6.790 1.00 87.94 85 HIS A C 1
ATOM 654 O O . HIS A 1 85 ? 2.994 -14.617 6.488 1.00 87.94 85 HIS A O 1
ATOM 660 N N . ILE A 1 86 ? 0.887 -13.920 6.806 1.00 91.38 86 ILE A N 1
ATOM 661 C CA . ILE A 1 86 ? 1.130 -12.484 6.624 1.00 91.38 86 ILE A CA 1
ATOM 662 C C . ILE A 1 86 ? 0.918 -11.774 7.963 1.00 91.38 86 ILE A C 1
ATOM 664 O O . ILE A 1 86 ? -0.030 -11.003 8.138 1.00 91.38 86 ILE A O 1
ATOM 668 N N . ALA A 1 87 ? 1.730 -12.136 8.956 1.00 95.06 87 ALA A N 1
ATOM 669 C CA . ALA A 1 87 ? 1.600 -11.607 10.309 1.00 95.06 87 ALA A CA 1
ATOM 670 C C . ALA A 1 87 ? 2.122 -10.174 10.417 1.00 95.06 87 ALA A C 1
ATOM 672 O O . ALA A 1 87 ? 1.522 -9.352 11.106 1.00 95.06 87 ALA A O 1
ATOM 673 N N . THR A 1 88 ? 3.193 -9.862 9.691 1.00 95.88 88 THR A N 1
ATOM 674 C CA . THR A 1 88 ? 3.805 -8.537 9.633 1.00 95.88 88 THR A CA 1
ATOM 675 C C . THR A 1 88 ? 3.732 -7.966 8.221 1.00 95.88 88 THR A C 1
ATOM 677 O O . THR A 1 88 ? 3.540 -8.679 7.233 1.00 95.88 88 THR A O 1
ATOM 680 N N . TRP A 1 89 ? 3.960 -6.659 8.094 1.00 94.25 89 TRP A N 1
ATOM 681 C CA . TRP A 1 89 ? 4.041 -6.021 6.781 1.00 94.25 89 TRP A CA 1
ATOM 682 C C . TRP A 1 89 ? 5.206 -6.562 5.931 1.00 94.25 89 TRP A C 1
ATOM 684 O O . TRP A 1 89 ? 5.110 -6.544 4.707 1.00 94.25 89 TRP A O 1
ATOM 694 N N . ARG A 1 90 ? 6.277 -7.081 6.553 1.00 93.25 90 ARG A N 1
ATOM 695 C CA . ARG A 1 90 ? 7.425 -7.676 5.845 1.00 93.25 90 ARG A CA 1
ATOM 696 C C . ARG A 1 90 ? 7.102 -9.025 5.214 1.00 93.25 90 ARG A C 1
ATOM 698 O O . ARG A 1 90 ? 7.725 -9.394 4.228 1.00 93.25 90 ARG A O 1
ATOM 705 N N . ASP A 1 91 ? 6.113 -9.727 5.753 1.00 93.19 91 ASP A N 1
ATOM 706 C CA . ASP A 1 91 ? 5.599 -10.956 5.148 1.00 93.19 91 ASP A CA 1
ATOM 707 C C . ASP A 1 91 ? 4.691 -10.644 3.946 1.00 93.19 91 ASP A C 1
ATOM 709 O O . ASP A 1 91 ? 4.534 -11.457 3.037 1.00 93.19 91 ASP A O 1
ATOM 713 N N . ALA A 1 92 ? 4.073 -9.457 3.943 1.00 90.62 92 ALA A N 1
ATOM 714 C CA . ALA A 1 92 ? 3.146 -9.016 2.905 1.00 90.62 92 ALA A CA 1
ATOM 715 C C . ALA A 1 92 ? 3.824 -8.272 1.742 1.00 90.62 92 ALA A C 1
ATOM 717 O O . ALA A 1 92 ? 3.324 -8.327 0.619 1.00 90.62 92 ALA A O 1
ATOM 718 N N . PHE A 1 93 ? 4.936 -7.575 1.994 1.00 91.69 93 PHE A N 1
ATOM 719 C CA . PHE A 1 93 ? 5.671 -6.802 0.994 1.00 91.69 93 PHE A CA 1
ATOM 720 C C . PHE A 1 93 ? 7.091 -7.335 0.827 1.00 91.69 93 PHE A C 1
ATOM 722 O O . PHE A 1 93 ? 7.902 -7.270 1.749 1.00 91.69 93 PHE A O 1
ATOM 729 N N . VAL A 1 94 ? 7.405 -7.789 -0.386 1.00 89.81 94 VAL A N 1
ATOM 730 C CA . VAL A 1 94 ? 8.743 -8.250 -0.766 1.00 89.81 94 VAL A CA 1
ATOM 731 C C . VAL A 1 94 ? 9.361 -7.226 -1.720 1.00 89.81 94 VAL A C 1
ATOM 733 O O . VAL A 1 94 ? 8.703 -6.837 -2.688 1.00 89.81 94 VAL A O 1
ATOM 736 N N . PRO A 1 95 ? 10.594 -6.752 -1.468 1.00 91.06 95 PRO A N 1
ATOM 737 C CA . PRO A 1 95 ? 11.253 -5.821 -2.370 1.00 91.06 95 PRO A CA 1
ATOM 738 C C . PRO A 1 95 ? 11.592 -6.507 -3.695 1.00 91.06 95 PRO A C 1
ATOM 740 O O . PRO A 1 95 ? 12.258 -7.541 -3.710 1.00 91.06 95 PRO A O 1
ATOM 743 N N . ASP A 1 96 ? 11.194 -5.881 -4.800 1.00 91.19 96 ASP A N 1
ATOM 744 C CA . ASP A 1 96 ? 11.591 -6.282 -6.147 1.00 91.19 96 ASP A CA 1
ATOM 745 C C . ASP A 1 96 ? 12.272 -5.094 -6.850 1.00 91.19 96 ASP A C 1
ATOM 747 O O . ASP A 1 96 ? 11.629 -4.062 -7.079 1.00 91.19 96 ASP A O 1
ATOM 751 N N . PRO A 1 97 ? 13.586 -5.172 -7.141 1.00 90.50 97 PRO A N 1
ATOM 752 C CA . PRO A 1 97 ? 14.286 -4.104 -7.842 1.00 90.50 97 PRO A CA 1
ATOM 753 C C . PRO A 1 97 ? 13.978 -4.086 -9.344 1.00 90.50 97 PRO A C 1
ATOM 755 O O . PRO A 1 97 ? 14.271 -3.077 -9.990 1.00 90.50 97 PRO A O 1
ATOM 758 N N . ALA A 1 98 ? 13.447 -5.174 -9.913 1.00 90.44 98 ALA A N 1
ATOM 759 C CA . ALA A 1 98 ? 13.221 -5.318 -11.341 1.00 90.44 98 ALA A CA 1
ATOM 760 C C . ALA A 1 98 ? 11.866 -4.723 -11.744 1.00 90.44 98 ALA A C 1
ATOM 762 O O . ALA A 1 98 ? 10.801 -5.154 -11.310 1.00 90.44 98 ALA A O 1
ATOM 763 N N . VAL A 1 99 ? 11.901 -3.740 -12.639 1.00 87.94 99 VAL A N 1
ATOM 764 C CA . VAL A 1 99 ? 10.708 -3.153 -13.251 1.00 87.94 99 VAL A CA 1
ATOM 765 C C . VAL A 1 99 ? 10.726 -3.469 -14.736 1.00 87.94 99 VAL A C 1
ATOM 767 O O . VAL A 1 99 ? 11.611 -3.017 -15.463 1.00 87.94 99 VAL A O 1
ATOM 770 N N . GLY A 1 100 ? 9.739 -4.250 -15.171 1.00 88.88 100 GLY A N 1
ATOM 771 C CA . GLY A 1 100 ? 9.519 -4.605 -16.568 1.00 88.88 100 GLY A CA 1
ATOM 772 C C . GLY A 1 100 ? 8.402 -3.776 -17.197 1.00 88.88 100 GLY A C 1
ATOM 773 O O . GLY A 1 100 ? 7.303 -3.697 -16.655 1.00 88.88 100 GLY A O 1
ATOM 774 N N . LEU A 1 101 ? 8.671 -3.196 -18.361 1.00 89.69 101 LEU A N 1
ATOM 775 C CA . LEU A 1 101 ? 7.690 -2.597 -19.265 1.00 89.69 101 LEU A CA 1
ATOM 776 C C . LEU A 1 101 ? 7.839 -3.237 -20.648 1.00 89.69 101 LEU A C 1
ATOM 778 O O . LEU A 1 101 ? 8.853 -3.869 -20.938 1.00 89.69 101 LEU A O 1
ATOM 782 N N . ALA A 1 102 ? 6.839 -3.085 -21.509 1.00 92.75 102 ALA A N 1
ATOM 783 C CA . ALA A 1 102 ? 6.931 -3.529 -22.892 1.00 92.75 102 ALA A CA 1
ATOM 784 C C . ALA A 1 102 ? 6.376 -2.455 -23.825 1.00 92.75 102 ALA A C 1
ATOM 786 O O . ALA A 1 102 ? 5.242 -2.009 -23.650 1.00 92.75 102 ALA A O 1
ATOM 787 N N . ASP A 1 103 ? 7.172 -2.080 -24.822 1.00 92.62 103 ASP A N 1
ATOM 788 C CA . ASP A 1 103 ? 6.758 -1.166 -25.880 1.00 92.62 103 ASP A CA 1
ATOM 789 C C . ASP A 1 103 ? 6.265 -1.969 -27.084 1.00 92.62 103 ASP A C 1
ATOM 791 O O . ASP A 1 103 ? 6.900 -2.944 -27.497 1.00 92.62 103 ASP A O 1
ATOM 795 N N . LEU A 1 104 ? 5.143 -1.550 -27.668 1.00 95.69 104 LEU A N 1
ATOM 796 C CA . LEU A 1 104 ? 4.675 -2.084 -28.942 1.00 95.69 104 LEU A CA 1
ATOM 797 C C . LEU A 1 104 ? 5.305 -1.279 -30.079 1.00 95.69 104 LEU A C 1
ATOM 799 O O . LEU A 1 104 ? 5.090 -0.072 -30.197 1.00 95.69 104 LEU A O 1
ATOM 803 N N . THR A 1 105 ? 6.079 -1.941 -30.928 1.00 93.62 105 THR A N 1
ATOM 804 C CA . THR A 1 105 ? 6.701 -1.304 -32.089 1.00 93.62 105 THR A CA 1
ATOM 805 C C . THR A 1 105 ? 5.705 -1.107 -33.234 1.00 93.62 105 THR A C 1
ATOM 807 O O . THR A 1 105 ? 4.702 -1.821 -33.317 1.00 93.62 105 THR A O 1
ATOM 810 N N . PRO A 1 106 ? 5.993 -0.198 -34.187 1.00 95.12 106 PRO A N 1
ATOM 811 C CA . PRO A 1 106 ? 5.152 -0.016 -35.372 1.00 95.12 106 PRO A CA 1
ATOM 812 C C . PRO A 1 106 ? 4.963 -1.285 -36.221 1.00 95.12 106 PRO A C 1
ATOM 814 O O . PRO A 1 106 ? 3.947 -1.413 -36.894 1.00 95.12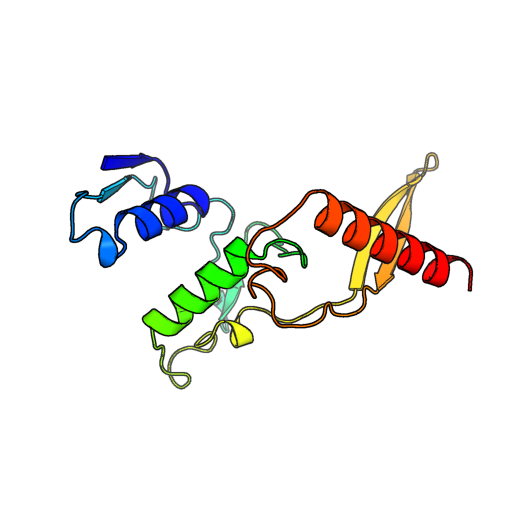 106 PRO A O 1
ATOM 817 N N . ASP A 1 107 ? 5.916 -2.225 -36.188 1.00 95.69 107 ASP A N 1
ATOM 818 C CA . ASP A 1 107 ? 5.834 -3.526 -36.872 1.00 95.69 107 ASP A CA 1
ATOM 819 C C . ASP A 1 107 ? 5.156 -4.627 -36.026 1.00 95.69 107 ASP A C 1
ATOM 821 O O . ASP A 1 107 ? 5.173 -5.797 -36.404 1.00 95.69 107 ASP A O 1
ATOM 825 N N . GLY A 1 108 ? 4.538 -4.265 -34.896 1.00 95.50 108 GLY A N 1
ATOM 826 C CA . GLY A 1 108 ? 3.710 -5.156 -34.080 1.00 95.50 108 GLY A CA 1
ATOM 827 C C . GLY A 1 108 ? 4.480 -6.086 -33.139 1.00 95.50 108 GLY A C 1
ATOM 828 O O . GLY A 1 108 ? 3.890 -7.017 -32.589 1.00 95.50 108 GLY A O 1
ATOM 829 N N . ARG A 1 109 ? 5.783 -5.865 -32.935 1.00 96.06 109 ARG A N 1
ATOM 830 C CA . ARG A 1 109 ? 6.600 -6.635 -31.988 1.00 96.06 109 ARG A CA 1
ATOM 831 C C . ARG A 1 109 ? 6.565 -5.994 -30.600 1.00 96.06 109 ARG A C 1
ATOM 833 O O . ARG A 1 109 ? 6.538 -4.777 -30.456 1.00 96.06 109 ARG A O 1
ATOM 840 N N . TRP A 1 110 ? 6.608 -6.827 -29.565 1.00 95.69 110 TRP A N 1
ATOM 841 C CA . TRP A 1 110 ? 6.784 -6.365 -28.190 1.00 95.69 110 TRP A CA 1
ATOM 842 C C . TRP A 1 110 ? 8.272 -6.286 -27.862 1.00 95.69 110 TRP A C 1
ATOM 844 O O . TRP A 1 110 ? 8.981 -7.290 -27.942 1.00 95.69 110 TRP A O 1
ATOM 854 N N . LEU A 1 111 ? 8.741 -5.099 -27.490 1.00 92.75 111 LEU A N 1
ATOM 855 C CA . LEU A 1 111 ? 10.097 -4.876 -27.005 1.00 92.75 111 LEU A CA 1
ATOM 856 C C . LEU A 1 111 ? 10.078 -4.803 -25.475 1.00 92.75 111 LEU A C 1
ATOM 858 O O . LEU A 1 111 ? 9.580 -3.815 -24.932 1.00 92.75 111 LEU A O 1
ATOM 862 N N . PRO A 1 112 ? 10.602 -5.818 -24.764 1.00 91.94 112 PRO A N 1
ATOM 863 C CA . PRO A 1 112 ? 10.703 -5.759 -23.317 1.00 91.94 112 PRO A CA 1
ATOM 864 C C . PRO A 1 112 ? 11.775 -4.746 -22.906 1.00 91.94 112 PRO A C 1
ATOM 866 O O . PRO A 1 112 ? 12.886 -4.725 -23.440 1.00 91.94 112 PRO A O 1
ATOM 869 N N . TRP A 1 113 ? 11.451 -3.938 -21.908 1.00 88.81 113 TRP A N 1
ATOM 870 C CA . TRP A 1 113 ? 12.370 -3.056 -21.214 1.00 88.81 113 TRP A CA 1
ATOM 871 C C . TRP A 1 113 ? 12.394 -3.447 -19.744 1.00 88.81 113 TRP A C 1
ATOM 873 O O . TRP A 1 113 ? 11.368 -3.397 -19.073 1.00 88.81 113 TRP A O 1
ATOM 883 N N . ILE A 1 114 ? 13.561 -3.844 -19.245 1.00 89.69 114 ILE A N 1
ATOM 884 C CA . ILE A 1 114 ? 13.753 -4.186 -17.837 1.00 89.69 114 ILE A CA 1
ATOM 885 C C . ILE A 1 114 ? 14.778 -3.219 -17.264 1.00 89.69 114 ILE A C 1
ATOM 887 O O . ILE A 1 114 ? 15.889 -3.108 -17.784 1.00 89.69 114 ILE A O 1
ATOM 891 N N . ALA A 1 115 ? 14.406 -2.535 -16.190 1.00 88.44 115 ALA A N 1
ATOM 892 C CA . ALA A 1 115 ? 15.312 -1.728 -15.388 1.00 88.44 115 ALA A CA 1
ATOM 893 C C . ALA A 1 115 ? 15.423 -2.289 -13.976 1.00 88.44 115 ALA A C 1
ATOM 895 O O . ALA A 1 115 ? 14.448 -2.801 -13.430 1.00 88.44 115 ALA A O 1
ATOM 896 N N . HIS A 1 116 ? 16.599 -2.140 -13.367 1.00 90.00 116 HIS A N 1
ATOM 897 C CA . HIS A 1 116 ? 16.824 -2.534 -11.979 1.00 90.00 116 HIS A CA 1
ATOM 898 C C . HIS A 1 116 ? 17.090 -1.298 -11.132 1.00 90.00 116 HIS A C 1
ATOM 900 O O . HIS A 1 116 ? 18.139 -0.672 -11.268 1.00 90.00 116 HIS A O 1
ATOM 906 N N . PHE A 1 117 ? 16.183 -0.935 -10.235 1.00 86.69 117 PHE A N 1
ATOM 907 C CA . PHE A 1 117 ? 16.381 0.227 -9.374 1.00 86.69 117 PHE A CA 1
ATOM 908 C C . PHE A 1 117 ? 17.083 -0.169 -8.069 1.00 86.69 117 PHE A C 1
ATOM 910 O O . PHE A 1 117 ? 16.679 -1.139 -7.430 1.00 86.69 117 PHE A O 1
ATOM 917 N N . PRO A 1 118 ? 18.111 0.579 -7.621 1.00 85.44 118 PRO A N 1
ATOM 918 C CA . PRO A 1 118 ? 18.731 0.317 -6.333 1.00 85.44 118 PRO A CA 1
ATOM 919 C C . PRO A 1 118 ? 17.771 0.712 -5.211 1.00 85.44 118 PRO A C 1
ATOM 921 O O . PRO A 1 118 ? 16.981 1.654 -5.361 1.00 85.44 118 PRO A O 1
ATOM 924 N N . ALA A 1 119 ? 17.879 0.040 -4.067 1.00 85.00 119 ALA A N 1
ATOM 925 C CA . ALA A 1 119 ? 17.130 0.410 -2.873 1.00 85.00 119 ALA A CA 1
ATOM 926 C C . ALA A 1 119 ? 17.364 1.889 -2.508 1.00 85.00 119 ALA A C 1
ATOM 928 O O . ALA A 1 119 ? 18.469 2.420 -2.648 1.00 85.00 119 ALA A O 1
ATOM 929 N N . SER A 1 120 ? 16.306 2.578 -2.077 1.00 81.44 120 SER A N 1
ATOM 930 C CA . SER A 1 120 ? 16.456 3.869 -1.396 1.00 81.44 120 SER A CA 1
ATOM 931 C C . SER A 1 120 ? 17.008 3.634 0.017 1.00 81.44 120 SER A C 1
ATOM 933 O O . SER A 1 120 ? 16.740 2.579 0.587 1.00 81.44 120 SER A O 1
ATOM 935 N N . PRO A 1 121 ? 17.731 4.597 0.613 1.00 83.75 121 PRO A N 1
ATOM 936 C CA . PRO A 1 121 ? 18.040 4.549 2.039 1.00 83.75 121 PRO A CA 1
ATOM 937 C C . PRO A 1 121 ? 16.762 4.524 2.890 1.00 83.75 121 PRO A C 1
ATOM 939 O O . PRO A 1 121 ? 15.809 5.237 2.567 1.00 83.75 121 PRO A O 1
ATOM 942 N N . GLY A 1 122 ? 16.794 3.774 3.994 1.00 88.00 122 GLY A N 1
ATOM 943 C CA . GLY A 1 122 ? 15.667 3.624 4.920 1.00 88.00 122 GLY A CA 1
ATOM 944 C C . GLY A 1 122 ? 14.684 2.526 4.514 1.00 88.00 122 GLY A C 1
ATOM 945 O O . GLY A 1 122 ? 14.925 1.760 3.581 1.00 88.00 122 GLY A O 1
ATOM 946 N N . GLU A 1 123 ? 13.577 2.452 5.240 1.00 89.44 123 GLU A N 1
ATOM 947 C CA . GLU A 1 123 ? 12.465 1.547 4.967 1.00 89.44 123 GLU A CA 1
ATOM 948 C C . GLU A 1 123 ? 11.330 2.284 4.238 1.00 89.44 123 GLU A C 1
ATOM 950 O O . GLU A 1 123 ? 11.119 3.484 4.448 1.00 89.44 123 GLU A O 1
ATOM 955 N N . PRO A 1 124 ? 10.537 1.584 3.408 1.00 89.81 124 PRO A N 1
ATOM 956 C CA . PRO A 1 124 ? 9.310 2.146 2.863 1.00 89.81 124 PRO A CA 1
ATOM 957 C C . PRO A 1 124 ? 8.404 2.701 3.974 1.00 89.81 124 PRO A C 1
ATOM 959 O O . PRO A 1 124 ? 8.140 2.041 4.986 1.00 89.81 124 PRO A O 1
ATOM 962 N N . GLY A 1 125 ? 7.932 3.932 3.783 1.00 89.75 125 GLY A N 1
ATOM 963 C CA . GLY A 1 125 ? 7.099 4.634 4.760 1.00 89.75 125 GLY A CA 1
ATOM 964 C C . GLY A 1 125 ? 7.846 5.331 5.890 1.00 89.75 125 GLY A C 1
ATOM 965 O O . GLY A 1 125 ? 7.203 5.928 6.749 1.00 89.75 125 GLY A O 1
ATOM 966 N N . ASP A 1 126 ? 9.179 5.328 5.880 1.00 89.06 126 ASP A N 1
ATOM 967 C CA . ASP A 1 126 ? 9.929 6.261 6.715 1.00 89.06 126 ASP A CA 1
ATOM 968 C C . ASP A 1 126 ? 9.635 7.709 6.293 1.00 89.06 126 ASP A C 1
ATOM 970 O O . ASP A 1 126 ? 9.510 8.036 5.106 1.00 89.06 126 ASP A O 1
ATOM 974 N N . ALA A 1 127 ? 9.544 8.606 7.276 1.00 80.31 127 ALA A N 1
ATOM 975 C CA . ALA A 1 127 ? 9.337 10.020 7.002 1.00 80.31 127 ALA A CA 1
ATOM 976 C C . ALA A 1 127 ? 10.502 10.583 6.161 1.00 80.31 127 ALA A C 1
ATOM 978 O O . ALA A 1 127 ? 11.669 10.256 6.410 1.00 80.31 127 ALA A O 1
ATOM 979 N N . PRO A 1 128 ? 10.231 11.468 5.183 1.00 70.56 128 PRO A N 1
ATOM 980 C CA . PRO A 1 128 ? 11.295 12.087 4.407 1.00 70.56 128 PRO A CA 1
ATOM 981 C C . PRO A 1 128 ? 12.231 12.893 5.328 1.00 70.56 128 PRO A C 1
ATOM 983 O O . PRO A 1 128 ? 11.767 13.460 6.323 1.00 70.56 128 PRO A O 1
ATOM 986 N N . PRO A 1 129 ? 13.533 13.010 5.000 1.00 66.00 129 PRO A N 1
ATOM 987 C CA . PRO A 1 129 ? 14.457 13.851 5.756 1.00 66.00 129 PRO A CA 1
ATOM 988 C C . PRO A 1 129 ? 13.900 15.274 5.914 1.00 66.00 129 PRO A C 1
ATOM 990 O O . PRO A 1 129 ? 13.554 15.916 4.924 1.00 66.00 129 PRO A O 1
ATOM 993 N N . GLY A 1 130 ? 13.780 15.755 7.156 1.00 67.69 130 GLY A N 1
ATOM 994 C CA . GLY A 1 130 ? 13.150 17.048 7.471 1.00 67.69 130 GLY A CA 1
ATOM 995 C C . GLY A 1 130 ? 11.626 17.003 7.672 1.00 67.69 130 GLY A C 1
ATOM 996 O O . GLY A 1 130 ? 11.001 18.051 7.815 1.00 67.69 130 GLY A O 1
ATOM 997 N N . GLY A 1 131 ? 11.015 15.814 7.689 1.00 70.12 131 GLY A N 1
ATOM 998 C CA . GLY A 1 131 ? 9.617 15.582 8.073 1.00 70.12 131 GLY A CA 1
ATOM 999 C C . GLY A 1 131 ? 8.568 16.025 7.052 1.00 70.12 131 GLY A C 1
ATOM 1000 O O . GLY A 1 131 ? 7.379 15.803 7.265 1.00 70.12 131 GLY A O 1
ATOM 1001 N N . ARG A 1 132 ? 8.970 16.646 5.937 1.00 69.56 132 ARG A N 1
ATOM 1002 C CA . ARG A 1 132 ? 8.058 17.055 4.864 1.00 69.56 132 ARG A CA 1
ATOM 1003 C C . ARG A 1 132 ? 8.624 16.716 3.503 1.00 69.56 132 ARG A C 1
ATOM 1005 O O . ARG A 1 132 ? 9.787 16.974 3.202 1.00 69.56 132 ARG A O 1
ATOM 1012 N N . PHE A 1 133 ? 7.757 16.180 2.657 1.00 76.62 133 PHE A N 1
ATOM 1013 C CA . PHE A 1 133 ? 8.061 16.024 1.250 1.00 76.62 133 PHE A CA 1
ATOM 1014 C C . PHE A 1 133 ? 8.152 17.406 0.595 1.00 76.62 133 PHE A C 1
ATOM 1016 O O . PHE A 1 133 ? 7.267 18.241 0.782 1.00 76.62 133 PHE A O 1
ATOM 1023 N N . SER A 1 134 ? 9.218 17.657 -0.163 1.00 84.00 134 SER A N 1
ATOM 1024 C CA . SER A 1 134 ? 9.408 18.916 -0.884 1.00 84.00 134 SER A CA 1
ATOM 1025 C C . SER A 1 134 ? 9.548 18.668 -2.383 1.00 84.00 134 SER A C 1
ATOM 1027 O O . SER A 1 134 ? 10.011 17.606 -2.809 1.00 84.00 134 SER A O 1
ATOM 1029 N N . VAL A 1 135 ? 9.200 19.674 -3.191 1.00 87.56 135 VAL A N 1
ATOM 1030 C CA . VAL A 1 135 ? 9.436 19.645 -4.645 1.00 87.56 135 VAL A CA 1
ATOM 1031 C C . VAL A 1 135 ? 10.916 19.400 -4.941 1.00 87.56 135 VAL A C 1
ATOM 1033 O O . VAL A 1 135 ? 11.243 18.610 -5.819 1.00 87.56 135 VAL A O 1
ATOM 1036 N N . GLN A 1 136 ? 11.817 20.004 -4.162 1.00 87.62 136 GLN A N 1
ATOM 1037 C CA . GLN A 1 136 ? 13.254 19.779 -4.290 1.00 87.62 136 GLN A CA 1
ATOM 1038 C C . GLN A 1 136 ? 13.617 18.304 -4.068 1.00 87.62 136 GLN A C 1
ATOM 1040 O O . GLN A 1 136 ? 14.318 17.718 -4.889 1.00 87.62 136 GLN A O 1
ATOM 1045 N N . THR A 1 137 ? 13.110 17.681 -3.000 1.00 83.19 137 THR A N 1
ATOM 1046 C CA . THR A 1 137 ? 13.331 16.254 -2.714 1.00 83.19 137 THR A CA 1
ATOM 1047 C C . THR A 1 137 ? 12.809 15.375 -3.849 1.00 83.19 137 THR A C 1
ATOM 1049 O O . THR A 1 137 ? 13.497 14.438 -4.252 1.00 83.19 137 THR A O 1
ATOM 1052 N N . TYR A 1 138 ? 11.628 15.685 -4.394 1.00 85.69 138 TYR A N 1
ATOM 1053 C CA . TYR A 1 138 ? 11.060 14.966 -5.536 1.00 85.69 138 TYR A CA 1
ATOM 1054 C C . TYR A 1 138 ? 11.947 15.066 -6.776 1.00 85.69 138 TYR A C 1
ATOM 1056 O O . TYR A 1 138 ? 12.288 14.043 -7.365 1.00 85.69 138 TYR A O 1
ATOM 1064 N N . VAL A 1 139 ? 12.368 16.282 -7.139 1.00 90.06 139 VAL A N 1
ATOM 1065 C CA . VAL A 1 139 ? 13.210 16.525 -8.317 1.00 90.06 139 VAL A CA 1
ATOM 1066 C C . VAL A 1 139 ? 14.562 15.829 -8.171 1.00 90.06 139 VAL A C 1
ATOM 1068 O O . VAL A 1 139 ? 14.980 15.129 -9.088 1.00 90.06 139 VAL A O 1
ATOM 1071 N N . VAL A 1 140 ? 15.221 15.945 -7.013 1.00 88.38 140 VAL A N 1
ATOM 1072 C CA . VAL A 1 140 ? 16.512 15.282 -6.756 1.00 88.38 140 VAL A CA 1
ATOM 1073 C C . VAL A 1 140 ? 16.380 13.762 -6.852 1.00 88.38 140 VAL A C 1
ATOM 1075 O O . VAL A 1 140 ? 17.175 13.125 -7.544 1.00 88.38 140 VAL A O 1
ATOM 1078 N N . ARG A 1 141 ? 15.356 13.173 -6.214 1.00 85.56 141 ARG A N 1
ATOM 1079 C CA . ARG A 1 141 ? 15.083 11.731 -6.321 1.00 85.56 141 ARG A CA 1
ATOM 1080 C C . ARG A 1 141 ? 14.825 11.340 -7.779 1.00 85.56 141 ARG A C 1
ATOM 1082 O O . ARG A 1 141 ? 15.425 10.383 -8.251 1.00 85.56 141 ARG A O 1
ATOM 1089 N N . GLY A 1 142 ? 13.992 12.088 -8.501 1.00 88.12 142 GLY A N 1
ATOM 1090 C CA . GLY A 1 142 ? 13.669 11.827 -9.905 1.00 88.12 142 GLY A CA 1
ATOM 1091 C C . GLY A 1 142 ? 14.902 11.840 -10.809 1.00 88.12 142 GLY A C 1
ATOM 1092 O O . GLY A 1 142 ? 15.146 10.870 -11.523 1.00 88.12 142 GLY A O 1
ATOM 1093 N N . VAL A 1 143 ? 15.726 12.889 -10.725 1.00 90.88 143 VAL A N 1
ATOM 1094 C CA . VAL A 1 143 ? 16.962 13.017 -11.515 1.00 90.88 143 VAL A CA 1
ATOM 1095 C C . VAL A 1 143 ? 17.933 11.876 -11.216 1.00 90.88 143 VAL A C 1
ATOM 1097 O O . VAL A 1 143 ? 18.469 11.283 -12.150 1.00 90.88 143 VAL A O 1
ATOM 1100 N N . ALA A 1 144 ? 18.119 11.508 -9.944 1.00 87.44 144 ALA A N 1
ATOM 1101 C CA . ALA A 1 144 ? 18.985 10.389 -9.571 1.00 87.44 144 ALA A CA 1
ATOM 1102 C C . ALA A 1 144 ? 18.511 9.055 -10.180 1.00 87.44 144 ALA A C 1
ATOM 1104 O O . ALA A 1 144 ? 19.325 8.263 -10.656 1.00 87.44 144 ALA A O 1
ATOM 1105 N N . ARG A 1 145 ? 17.192 8.812 -10.219 1.00 88.44 145 ARG A N 1
ATOM 1106 C CA . ARG A 1 145 ? 16.622 7.607 -10.846 1.00 88.44 145 ARG A CA 1
ATOM 1107 C C . ARG A 1 1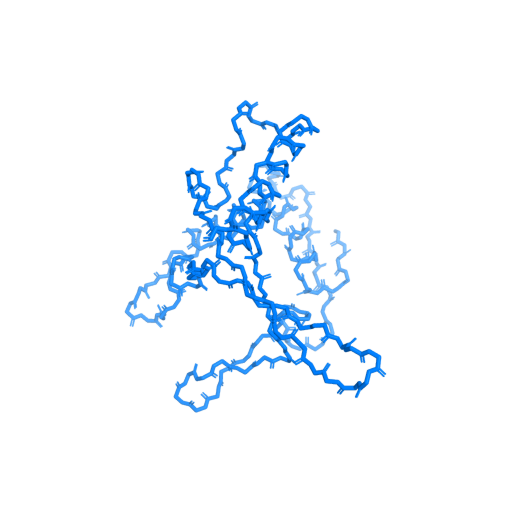45 ? 16.773 7.623 -12.362 1.00 88.44 145 ARG A C 1
ATOM 1109 O O . ARG A 1 145 ? 17.126 6.597 -12.930 1.00 88.44 145 ARG A O 1
ATOM 1116 N N . VAL A 1 146 ? 16.572 8.770 -13.007 1.00 88.56 146 VAL A N 1
ATOM 1117 C CA . VAL A 1 146 ? 16.797 8.920 -14.451 1.00 88.56 146 VAL A CA 1
ATOM 1118 C C . VAL A 1 146 ? 18.265 8.665 -14.799 1.00 88.56 146 VAL A C 1
ATOM 1120 O O . VAL A 1 146 ? 18.540 7.853 -15.676 1.00 88.56 146 VAL A O 1
ATOM 1123 N N . ALA A 1 147 ? 19.210 9.281 -14.084 1.00 88.06 147 ALA A N 1
ATOM 1124 C CA . ALA A 1 147 ? 20.642 9.053 -14.288 1.00 88.06 147 ALA A CA 1
ATOM 1125 C C . ALA A 1 147 ? 21.012 7.564 -14.171 1.00 88.06 147 ALA A C 1
ATOM 1127 O O . ALA A 1 147 ? 21.740 7.035 -15.009 1.00 88.06 147 ALA A O 1
ATOM 1128 N N . HIS A 1 148 ? 20.444 6.866 -13.184 1.00 86.25 148 HIS A N 1
ATOM 1129 C CA . HIS A 1 148 ? 20.626 5.424 -13.016 1.00 86.25 148 HIS A CA 1
ATOM 1130 C C . HIS A 1 148 ? 20.117 4.612 -14.218 1.00 86.25 148 HIS A C 1
ATOM 1132 O O . HIS A 1 148 ? 20.807 3.710 -14.688 1.00 86.25 148 HIS A O 1
ATOM 1138 N N . LEU A 1 149 ? 18.949 4.961 -14.767 1.00 85.25 149 LEU A N 1
ATOM 1139 C CA . LEU A 1 149 ? 18.412 4.309 -15.967 1.00 85.25 149 LEU A CA 1
ATOM 1140 C C . LEU A 1 149 ? 19.325 4.476 -17.187 1.00 85.25 149 LEU A C 1
ATOM 1142 O O . LEU A 1 149 ? 19.511 3.525 -17.945 1.00 85.25 149 LEU A O 1
ATOM 1146 N N . PHE A 1 150 ? 19.912 5.663 -17.370 1.00 84.81 150 PHE A N 1
ATOM 1147 C CA . PHE A 1 150 ? 20.879 5.894 -18.444 1.00 84.81 150 PHE A CA 1
ATOM 1148 C C . PHE A 1 150 ? 22.130 5.028 -18.262 1.00 84.81 150 PHE A C 1
ATOM 1150 O O . PHE A 1 150 ? 22.555 4.375 -19.212 1.00 84.81 150 PHE A O 1
ATOM 1157 N N . HIS A 1 151 ? 22.678 4.945 -17.047 1.00 83.00 151 HIS A N 1
ATOM 1158 C CA . HIS A 1 151 ? 23.831 4.084 -16.781 1.00 83.00 151 HIS A CA 1
ATOM 1159 C C . HIS A 1 151 ? 23.561 2.608 -17.092 1.00 83.00 151 HIS A C 1
ATOM 1161 O O . HIS A 1 151 ? 24.429 1.949 -17.643 1.00 83.00 151 HIS A O 1
ATOM 1167 N N . GLN A 1 152 ? 22.368 2.089 -16.802 1.00 77.38 152 GLN A N 1
ATOM 1168 C CA . GLN A 1 152 ? 22.044 0.684 -17.078 1.00 77.38 152 GLN A CA 1
ATOM 1169 C C . GLN A 1 152 ? 21.849 0.352 -18.557 1.00 77.38 152 GLN A C 1
ATOM 1171 O O . GLN A 1 152 ? 21.967 -0.808 -18.938 1.00 77.38 152 GLN A O 1
ATOM 1176 N N . ARG A 1 153 ? 21.488 1.340 -19.380 1.00 70.12 153 ARG A N 1
ATOM 1177 C CA . ARG A 1 153 ? 21.153 1.117 -20.791 1.00 70.12 153 ARG A CA 1
ATOM 1178 C C . ARG A 1 153 ? 22.329 1.349 -21.740 1.00 70.12 153 ARG A C 1
ATOM 1180 O O . ARG A 1 153 ? 22.277 0.873 -22.871 1.00 70.12 153 ARG A O 1
ATOM 1187 N N . PHE A 1 154 ? 23.343 2.095 -21.304 1.00 67.31 154 PHE A N 1
ATOM 1188 C CA . PHE A 1 154 ? 24.465 2.529 -22.144 1.00 67.31 154 PHE A CA 1
ATOM 1189 C C . PHE A 1 154 ? 25.855 2.151 -21.598 1.00 67.31 154 PHE A C 1
ATOM 1191 O O . PHE A 1 154 ? 26.850 2.564 -22.191 1.00 67.31 154 PHE A O 1
ATOM 1198 N N . ALA A 1 155 ? 25.930 1.403 -20.492 1.00 53.97 155 ALA A N 1
ATOM 1199 C CA . ALA A 1 155 ? 27.152 0.744 -20.017 1.00 53.97 155 ALA A CA 1
ATOM 1200 C C . ALA A 1 155 ? 27.157 -0.729 -20.441 1.00 53.97 155 ALA A C 1
ATOM 1202 O O . ALA A 1 155 ? 28.263 -1.243 -20.713 1.00 53.97 155 ALA A O 1
#

Radius of gyration: 19.63 Å; chains: 1; bounding box: 49×44×58 Å

Foldseek 3Di:
DEFEAQAPVSVVVVPVCPPVVCVCVDDYDYHHDDDDHHVQHDWDADPPRDIHHPDDDDDDLPVLQVLQVQQVVLVVVCADCVVDQPSGVCSVDDDDQWDWDWDQDPVGDTDIDIDGHDDDPDDRNDAPVVRDDDPVNVVVVVVVRVVRSVVVPPD

Sequence (155 aa):
MAIIGGGAAGLTTALELTRPELRGQYEVTVYQLGWRLGGKGASGRGVADRIEEHGLHLWLGFYDNAFAMMREVYEELGRDPRSCHIATWRDAFVPDPAVGLADLTPDGRWLPWIAHFPASPGEPGDAPPGGRFSVQTYVVRGVARVAHLFHQRFA